Protein AF-A0A9Y1Z5K6-F1 (afdb_monomer_lite)

Radius of gyration: 15.89 Å; chains: 1; bounding box: 38×30×43 Å

Sequence (133 aa):
MDKETLPRWGWLVVGLFVALMLAEIVNAVVLVPVGLPEEYRVITVITAMAPVIIYLRIWYEEENAHYWERSREWIAGDVFFVVLGAIVGSTIALLVTVDTALPRIASDLIAMGGGFLLGWVLFWWRNPEVYQR

Structure (mmCIF, N/CA/C/O backbone):
data_AF-A0A9Y1Z5K6-F1
#
_entry.id   AF-A0A9Y1Z5K6-F1
#
loop_
_atom_site.group_PDB
_atom_site.id
_atom_site.type_symbol
_atom_site.label_atom_id
_atom_site.label_alt_id
_atom_site.label_comp_id
_atom_site.label_asym_id
_atom_site.label_entity_id
_atom_site.label_seq_id
_atom_site.pdbx_PDB_ins_code
_atom_site.Cartn_x
_atom_site.Cartn_y
_atom_site.Cartn_z
_atom_site.occupancy
_atom_site.B_iso_or_equiv
_atom_site.auth_seq_id
_atom_site.auth_comp_id
_atom_site.auth_asym_id
_atom_site.auth_atom_id
_atom_site.pdbx_PDB_model_num
ATOM 1 N N . MET A 1 1 ? 6.038 -11.341 -18.291 1.00 59.41 1 MET A N 1
ATOM 2 C CA . MET A 1 1 ? 4.564 -11.394 -18.306 1.00 59.41 1 MET A CA 1
ATOM 3 C C . MET A 1 1 ? 4.118 -10.419 -19.366 1.00 59.41 1 MET A C 1
ATOM 5 O O . MET A 1 1 ? 4.629 -9.305 -19.367 1.00 59.41 1 MET A O 1
ATOM 9 N N . ASP A 1 2 ? 3.310 -10.864 -20.315 1.00 76.44 2 ASP A N 1
ATOM 10 C CA . ASP A 1 2 ? 2.996 -10.064 -21.492 1.00 76.44 2 ASP A CA 1
ATOM 11 C C . ASP A 1 2 ? 1.925 -9.015 -21.152 1.00 76.44 2 ASP A C 1
ATOM 13 O O . ASP A 1 2 ? 0.830 -9.372 -20.703 1.00 76.44 2 ASP A O 1
ATOM 17 N N . LYS A 1 3 ? 2.264 -7.727 -21.302 1.00 74.94 3 LYS A N 1
ATOM 18 C CA . LYS A 1 3 ? 1.394 -6.588 -20.941 1.00 74.94 3 LYS A CA 1
ATOM 19 C C . LYS A 1 3 ? 0.100 -6.577 -21.758 1.00 74.94 3 LYS A C 1
ATOM 21 O O . LYS A 1 3 ? -0.877 -5.972 -21.326 1.00 74.94 3 LYS A O 1
ATOM 26 N N . GLU A 1 4 ? 0.097 -7.253 -22.904 1.00 81.44 4 GLU A N 1
ATOM 27 C CA . GLU A 1 4 ? -0.994 -7.246 -23.881 1.00 81.44 4 GLU A CA 1
ATOM 28 C C . GLU A 1 4 ? -2.114 -8.246 -23.565 1.00 81.44 4 GLU A C 1
ATOM 30 O O . GLU A 1 4 ? -3.217 -8.134 -24.092 1.00 81.44 4 GLU A O 1
ATOM 35 N N . THR A 1 5 ? -1.870 -9.204 -22.667 1.00 85.00 5 THR A N 1
ATOM 36 C CA . THR A 1 5 ? -2.859 -10.250 -22.332 1.00 85.00 5 THR A CA 1
ATOM 37 C C . THR A 1 5 ? -4.118 -9.713 -21.653 1.00 85.00 5 THR A C 1
ATOM 39 O O . THR A 1 5 ? -5.186 -10.308 -21.790 1.00 85.00 5 THR A O 1
ATOM 42 N N . LEU A 1 6 ? -4.015 -8.595 -20.930 1.00 85.19 6 LEU A N 1
ATOM 43 C CA . LEU A 1 6 ? -5.143 -7.905 -20.309 1.00 85.19 6 LEU A CA 1
ATOM 44 C C . LEU A 1 6 ? -4.965 -6.387 -20.433 1.00 85.19 6 LEU A C 1
ATOM 46 O O . LEU A 1 6 ? -3.838 -5.893 -20.410 1.00 85.19 6 LEU A O 1
ATOM 50 N N . PRO A 1 7 ? -6.064 -5.615 -20.494 1.00 89.25 7 PRO A N 1
ATOM 51 C CA . PRO A 1 7 ? -5.994 -4.165 -20.369 1.00 89.25 7 PRO A CA 1
ATOM 52 C C . PRO A 1 7 ? -5.519 -3.765 -18.961 1.00 89.25 7 PRO A C 1
ATOM 54 O O . PRO A 1 7 ? -5.662 -4.526 -18.003 1.00 89.25 7 PRO A O 1
ATOM 57 N N . ARG A 1 8 ? -5.027 -2.528 -18.805 1.00 86.75 8 ARG A N 1
ATOM 58 C CA . ARG A 1 8 ? -4.469 -2.005 -17.537 1.00 86.75 8 ARG A CA 1
ATOM 59 C C . ARG A 1 8 ? -5.359 -2.240 -16.319 1.00 86.75 8 ARG A C 1
ATOM 61 O O . ARG A 1 8 ? -4.876 -2.633 -15.261 1.00 86.75 8 ARG A O 1
ATOM 68 N N . TRP A 1 9 ? -6.661 -2.023 -16.469 1.00 91.12 9 TRP A N 1
ATOM 69 C CA . TRP A 1 9 ? -7.628 -2.246 -15.396 1.00 91.12 9 TRP A CA 1
ATOM 70 C C . TRP A 1 9 ? -7.798 -3.734 -15.054 1.00 91.12 9 TRP A C 1
ATOM 72 O O . TRP A 1 9 ? -8.033 -4.056 -13.895 1.00 91.12 9 TRP A O 1
ATOM 82 N N . GLY A 1 10 ? -7.619 -4.644 -16.017 1.00 92.62 10 GLY A N 1
ATOM 83 C CA . GLY A 1 10 ? -7.672 -6.088 -15.790 1.00 92.62 10 GLY A CA 1
ATOM 84 C C . GLY A 1 10 ? -6.547 -6.549 -14.867 1.00 92.62 10 GLY A C 1
ATOM 85 O O . GLY A 1 10 ? -6.804 -7.209 -13.862 1.00 92.62 10 GLY A O 1
ATOM 86 N N . TRP A 1 11 ? -5.312 -6.117 -15.131 1.00 93.00 11 TRP A N 1
ATOM 87 C CA . TRP A 1 11 ? -4.197 -6.405 -14.225 1.00 93.00 11 TRP A CA 1
ATOM 88 C C . TRP A 1 11 ? -4.320 -5.716 -12.871 1.00 93.00 11 TRP A C 1
ATOM 90 O O . TRP A 1 11 ? -3.911 -6.295 -11.867 1.00 93.00 11 TRP A O 1
ATOM 100 N N . LEU A 1 12 ? -4.908 -4.517 -12.821 1.00 93.31 12 LEU A N 1
ATOM 101 C CA . LEU A 1 12 ? -5.201 -3.853 -11.554 1.00 93.31 12 LEU A CA 1
ATOM 102 C C . LEU A 1 12 ? -6.160 -4.690 -10.712 1.00 93.31 12 LEU A C 1
ATOM 104 O O . LEU A 1 12 ? -5.870 -4.948 -9.551 1.00 93.31 12 LEU A O 1
ATOM 108 N N . VAL A 1 13 ? -7.260 -5.164 -11.300 1.00 94.81 13 VAL A N 1
ATOM 109 C CA . VAL A 1 13 ? -8.230 -6.019 -10.605 1.00 94.81 13 VAL A CA 1
ATOM 110 C C . VAL A 1 13 ? -7.570 -7.306 -10.120 1.00 94.81 13 VAL A C 1
ATOM 112 O O . VAL A 1 13 ? -7.728 -7.654 -8.954 1.00 94.81 13 VAL A O 1
ATOM 115 N N . VAL A 1 14 ? -6.790 -7.982 -10.969 1.00 95.06 14 VAL A N 1
ATOM 116 C CA . VAL A 1 14 ? -6.078 -9.213 -10.583 1.00 95.06 14 VAL A CA 1
ATOM 117 C C . VAL A 1 14 ? -5.102 -8.946 -9.437 1.00 95.06 14 VAL A C 1
ATOM 119 O O . VAL A 1 14 ? -5.116 -9.663 -8.440 1.00 95.06 14 VAL A O 1
ATOM 122 N N . GLY A 1 15 ? -4.283 -7.900 -9.545 1.00 94.44 15 GLY A N 1
ATOM 123 C CA . GLY A 1 15 ? -3.317 -7.541 -8.512 1.00 94.44 15 GLY A CA 1
ATOM 124 C C . GLY A 1 15 ? -3.991 -7.181 -7.189 1.00 94.44 15 GLY A C 1
ATOM 125 O O . GLY A 1 15 ? -3.591 -7.684 -6.143 1.00 94.44 15 GLY A O 1
ATOM 126 N N . LEU A 1 16 ? -5.043 -6.359 -7.226 1.00 95.94 16 LEU A N 1
ATOM 127 C CA . LEU A 1 16 ? -5.793 -5.958 -6.035 1.00 95.94 16 LEU A CA 1
ATOM 128 C C . LEU A 1 16 ? -6.524 -7.142 -5.399 1.00 95.94 16 LEU A C 1
ATOM 130 O O . LEU A 1 16 ? -6.579 -7.230 -4.177 1.00 95.94 16 LEU A O 1
ATOM 134 N N . PHE A 1 17 ? -7.043 -8.068 -6.206 1.00 96.81 17 PHE A N 1
ATOM 135 C CA . PHE A 1 17 ? -7.664 -9.292 -5.713 1.00 96.81 17 PHE A CA 1
ATOM 136 C C . PHE A 1 17 ? -6.650 -10.188 -4.994 1.00 96.81 17 PHE A C 1
ATOM 138 O O . PHE A 1 17 ? -6.906 -10.634 -3.878 1.00 96.81 17 PHE A O 1
ATOM 145 N N . VAL A 1 18 ? -5.469 -10.395 -5.586 1.00 96.62 18 VAL A N 1
ATOM 146 C CA . VAL A 1 18 ? -4.380 -11.147 -4.944 1.00 96.62 18 VAL A CA 1
ATOM 147 C C . VAL A 1 18 ? -3.931 -10.457 -3.654 1.00 96.62 18 VAL A C 1
ATOM 149 O O . VAL A 1 18 ? -3.785 -11.120 -2.630 1.00 96.62 18 VAL A O 1
ATOM 152 N N . ALA A 1 19 ? -3.765 -9.133 -3.668 1.00 96.69 19 ALA A N 1
ATOM 153 C CA . ALA A 1 19 ? -3.425 -8.360 -2.477 1.00 96.69 19 ALA A CA 1
ATOM 154 C C . ALA A 1 19 ? -4.478 -8.506 -1.370 1.00 96.69 19 ALA A C 1
ATOM 156 O O . ALA A 1 19 ? -4.118 -8.724 -0.216 1.00 96.69 19 ALA A O 1
ATOM 157 N N . LEU A 1 20 ? -5.765 -8.446 -1.719 1.00 96.56 20 LEU A N 1
ATOM 158 C CA . LEU A 1 20 ? -6.859 -8.649 -0.774 1.00 96.56 20 LEU A CA 1
ATOM 159 C C . LEU A 1 20 ? -6.821 -10.055 -0.173 1.00 96.56 20 LEU A C 1
ATOM 161 O O . LEU A 1 20 ? -6.897 -10.196 1.042 1.00 96.56 20 LEU A O 1
ATOM 165 N N . MET A 1 21 ? -6.647 -11.092 -0.996 1.00 97.38 21 MET A N 1
ATOM 166 C CA . MET A 1 21 ? -6.518 -12.464 -0.500 1.00 97.38 21 MET A CA 1
ATOM 167 C C . MET A 1 21 ? -5.354 -12.609 0.483 1.00 97.38 21 MET A C 1
ATOM 169 O O . MET A 1 21 ? -5.509 -13.227 1.533 1.00 97.38 21 MET A O 1
ATOM 173 N N . LEU A 1 22 ? -4.194 -12.030 0.162 1.00 96.19 22 LEU A N 1
ATOM 174 C CA . LEU A 1 22 ? -3.031 -12.051 1.049 1.00 96.19 22 LEU A CA 1
ATOM 175 C C . LEU A 1 22 ? -3.309 -11.310 2.359 1.00 96.19 22 LEU A C 1
ATOM 177 O O . LEU A 1 22 ? -2.971 -11.822 3.424 1.00 96.19 22 LEU A O 1
ATOM 181 N N . ALA A 1 23 ? -3.952 -10.144 2.294 1.00 95.06 23 ALA A N 1
ATOM 182 C CA . ALA A 1 23 ? -4.343 -9.389 3.478 1.00 95.06 23 ALA A CA 1
ATOM 183 C C . ALA A 1 23 ? -5.301 -10.191 4.369 1.00 95.06 23 ALA A C 1
ATOM 185 O O . ALA A 1 23 ? -5.078 -10.270 5.573 1.00 95.06 23 ALA A O 1
ATOM 186 N N . GLU A 1 24 ? -6.307 -10.852 3.792 1.00 95.06 24 GLU A N 1
ATOM 187 C CA . GLU A 1 24 ? -7.244 -11.694 4.544 1.00 95.06 24 GLU A CA 1
ATOM 188 C C . GLU A 1 24 ? -6.566 -12.917 5.168 1.00 95.06 24 GLU A C 1
ATOM 190 O O . GLU A 1 24 ? -6.841 -13.252 6.319 1.00 95.06 24 GLU A O 1
ATOM 195 N N . ILE A 1 25 ? -5.621 -13.549 4.465 1.00 96.31 25 ILE A N 1
ATOM 196 C CA . ILE A 1 25 ? -4.813 -14.636 5.036 1.00 96.31 25 ILE A CA 1
ATOM 197 C C . ILE A 1 25 ? -4.008 -14.123 6.236 1.00 96.31 25 ILE A C 1
ATOM 199 O O . ILE A 1 25 ? -4.015 -14.754 7.292 1.00 96.31 25 ILE A O 1
ATOM 203 N N . VAL A 1 26 ? -3.345 -12.971 6.110 1.00 94.19 26 VAL A N 1
ATOM 204 C CA . VAL A 1 26 ? -2.596 -12.360 7.220 1.00 94.19 26 VAL A CA 1
ATOM 205 C C . VAL A 1 26 ? -3.533 -11.996 8.371 1.00 94.19 26 VAL A C 1
ATOM 207 O O . VAL A 1 26 ? -3.219 -12.273 9.526 1.00 94.19 26 VAL A O 1
ATOM 210 N N . ASN A 1 27 ? -4.709 -11.442 8.086 1.00 93.88 27 ASN A N 1
ATOM 211 C CA . ASN A 1 27 ? -5.702 -11.120 9.106 1.00 93.88 27 ASN A CA 1
ATOM 212 C C . ASN A 1 27 ? -6.147 -12.372 9.867 1.00 93.88 27 ASN A C 1
ATOM 214 O O . ASN A 1 27 ? -6.162 -12.370 11.097 1.00 93.88 27 ASN A O 1
ATOM 218 N N . ALA A 1 28 ? -6.456 -13.451 9.148 1.00 93.12 28 ALA A N 1
ATOM 219 C CA . ALA A 1 28 ? -6.934 -14.700 9.725 1.00 93.12 28 ALA A CA 1
ATOM 220 C C . ALA A 1 28 ? -5.852 -15.458 10.511 1.00 93.12 28 ALA A C 1
ATOM 222 O O . ALA A 1 28 ? -6.156 -16.059 11.539 1.00 93.12 28 ALA A O 1
ATOM 223 N N . VAL A 1 29 ? -4.602 -15.442 10.041 1.00 95.44 29 VAL A N 1
ATOM 224 C CA . VAL A 1 29 ? -3.501 -16.233 10.623 1.00 95.44 29 VAL A CA 1
ATOM 225 C C . VAL A 1 29 ? -2.692 -15.444 11.656 1.00 95.44 29 VAL A C 1
ATOM 227 O O . VAL A 1 29 ? -2.069 -16.047 12.526 1.00 95.44 29 VAL A O 1
ATOM 230 N N . VAL A 1 30 ? -2.697 -14.109 11.594 1.00 92.00 30 VAL A N 1
ATOM 231 C CA . VAL A 1 30 ? -1.882 -13.248 12.467 1.00 92.00 30 VAL A CA 1
ATOM 232 C C . VAL A 1 30 ? -2.747 -12.360 13.355 1.00 92.00 30 VAL A C 1
ATOM 234 O O . VAL A 1 30 ? -2.655 -12.467 14.575 1.00 92.00 30 VAL A O 1
ATOM 237 N N . LEU A 1 31 ? -3.604 -11.501 12.790 1.00 90.00 31 LEU A N 1
ATOM 238 C CA . LEU A 1 31 ? -4.329 -10.505 13.598 1.00 90.00 31 LEU A CA 1
ATOM 239 C C . LEU A 1 31 ? -5.372 -11.150 14.515 1.00 90.00 31 LEU A C 1
ATOM 241 O O . LEU A 1 31 ? -5.427 -10.819 15.699 1.00 90.00 31 LEU A O 1
ATOM 245 N N . VAL A 1 32 ? -6.175 -12.078 13.984 1.00 88.19 32 VAL A N 1
ATOM 246 C CA . VAL A 1 32 ? -7.219 -12.766 14.757 1.00 88.19 32 VAL A CA 1
ATOM 247 C C . VAL A 1 32 ? -6.616 -13.570 15.919 1.00 88.19 32 VAL A C 1
ATOM 249 O O . VAL A 1 32 ? -7.072 -13.378 17.046 1.00 88.19 32 VAL A O 1
ATOM 252 N N . PRO A 1 33 ? -5.566 -14.396 15.730 1.00 91.81 33 PRO A N 1
ATOM 253 C CA . PRO A 1 33 ? -4.952 -15.134 16.837 1.00 91.81 33 PRO A CA 1
ATOM 254 C C . PRO A 1 33 ? -4.277 -14.255 17.894 1.00 91.81 33 PRO A C 1
ATOM 256 O O . PRO A 1 33 ? -4.222 -14.643 19.057 1.00 91.81 33 PRO A O 1
ATOM 259 N N . VAL A 1 34 ? -3.777 -13.075 17.515 1.00 91.94 34 VAL A N 1
ATOM 260 C CA . VAL A 1 34 ? -3.165 -12.113 18.451 1.00 91.94 34 VAL A CA 1
ATOM 261 C C . VAL A 1 34 ? -4.227 -11.299 19.211 1.00 91.94 34 VAL A C 1
ATOM 263 O O . VAL A 1 34 ? -3.904 -10.610 20.176 1.00 91.94 34 VAL A O 1
ATOM 266 N N . GLY A 1 35 ? -5.505 -11.405 18.829 1.00 89.94 35 GLY A N 1
ATOM 267 C CA . GLY A 1 35 ? -6.604 -10.682 19.468 1.00 89.94 35 GLY A CA 1
ATOM 268 C C . GLY A 1 35 ? -6.633 -9.197 19.109 1.00 89.94 35 GLY A C 1
ATOM 269 O O . GLY A 1 35 ? -7.116 -8.388 19.901 1.00 89.94 35 GLY A O 1
ATOM 270 N N . LEU A 1 36 ? -6.095 -8.824 17.940 1.00 87.00 36 LEU A N 1
ATOM 271 C CA . LEU A 1 36 ? -6.116 -7.436 17.492 1.00 87.00 36 LEU A CA 1
ATOM 272 C C . LEU A 1 36 ? -7.539 -7.004 17.092 1.00 87.00 36 LEU A C 1
ATOM 274 O O . LEU A 1 36 ? -8.252 -7.782 16.449 1.00 87.00 36 LEU A O 1
ATOM 278 N N . PRO A 1 37 ? -7.942 -5.764 17.430 1.00 86.56 37 PRO A N 1
ATOM 279 C CA . PRO A 1 37 ? -9.237 -5.218 17.037 1.00 86.56 37 PRO A CA 1
ATOM 280 C C . PRO A 1 37 ? -9.446 -5.198 15.514 1.00 86.56 37 PRO A C 1
ATOM 282 O O . PRO A 1 37 ? -8.492 -5.138 14.731 1.00 86.56 37 PRO A O 1
ATOM 285 N N . GLU A 1 38 ? -10.704 -5.254 15.070 1.00 86.06 38 GLU A N 1
ATOM 286 C CA . GLU A 1 38 ? -11.032 -5.359 13.643 1.00 86.06 38 GLU A CA 1
ATOM 287 C C . GLU A 1 38 ? -10.640 -4.124 12.828 1.00 86.06 38 GLU A C 1
ATOM 289 O O . GLU A 1 38 ? -10.452 -4.218 11.616 1.00 86.06 38 GLU A O 1
ATOM 294 N N . GLU A 1 39 ? -10.509 -2.975 13.480 1.00 85.06 39 GLU A N 1
ATOM 295 C CA . GLU A 1 39 ? -10.093 -1.704 12.895 1.00 85.06 39 GLU A CA 1
ATOM 296 C C . GLU A 1 39 ? -8.686 -1.808 12.290 1.00 85.06 39 GLU A C 1
ATOM 298 O O . GLU A 1 39 ? -8.397 -1.187 11.274 1.00 85.06 39 GLU A O 1
ATOM 303 N N . TYR A 1 40 ? -7.821 -2.668 12.837 1.00 88.31 40 TYR A N 1
ATOM 304 C CA . TYR A 1 40 ? -6.468 -2.874 12.316 1.00 88.31 40 TYR A CA 1
ATOM 305 C C . TYR A 1 40 ? -6.430 -3.695 11.022 1.00 88.31 40 TYR A C 1
ATOM 307 O O . TYR A 1 40 ? -5.412 -3.694 10.331 1.00 88.31 40 TYR A O 1
ATOM 315 N N . ARG A 1 41 ? -7.526 -4.364 10.636 1.00 92.00 41 ARG A N 1
ATOM 316 C CA . ARG A 1 41 ? -7.573 -5.139 9.383 1.00 92.00 41 ARG A CA 1
ATOM 317 C C . ARG A 1 41 ? -7.411 -4.251 8.152 1.00 92.00 41 ARG A C 1
ATOM 319 O O . ARG A 1 41 ? -6.854 -4.696 7.155 1.00 92.00 41 ARG A O 1
ATOM 326 N N . VAL A 1 42 ? -7.827 -2.983 8.216 1.00 92.44 42 VAL A N 1
ATOM 327 C CA . VAL A 1 42 ? -7.645 -2.046 7.095 1.00 92.44 42 VAL A CA 1
ATOM 328 C C . VAL A 1 42 ? -6.162 -1.808 6.782 1.00 92.44 42 VAL A C 1
ATOM 330 O O . VAL A 1 42 ? -5.795 -1.612 5.623 1.00 92.44 42 VAL A O 1
ATOM 333 N N . ILE A 1 43 ? -5.293 -1.897 7.797 1.00 93.31 43 ILE A N 1
ATOM 334 C CA . ILE A 1 43 ? -3.847 -1.697 7.661 1.00 93.31 43 ILE A CA 1
ATOM 335 C C . ILE A 1 43 ? -3.239 -2.787 6.782 1.00 93.31 43 ILE A C 1
ATOM 337 O O . ILE A 1 43 ? -2.448 -2.483 5.892 1.00 93.31 43 ILE A O 1
ATOM 341 N N . THR A 1 44 ? -3.612 -4.053 6.978 1.00 94.75 44 THR A N 1
ATOM 342 C CA . THR A 1 44 ? -3.081 -5.153 6.156 1.00 94.75 44 THR A CA 1
ATOM 343 C C . THR A 1 44 ? -3.571 -5.057 4.716 1.00 94.75 44 THR A C 1
ATOM 345 O O . THR A 1 44 ? -2.781 -5.254 3.791 1.00 94.75 44 THR A O 1
ATOM 348 N N . VAL A 1 45 ? -4.835 -4.667 4.521 1.00 94.44 45 VAL A N 1
ATOM 349 C CA . VAL A 1 45 ? -5.427 -4.446 3.196 1.00 94.44 45 VAL A CA 1
ATOM 350 C C . VAL A 1 45 ? -4.662 -3.362 2.443 1.00 94.44 45 VAL A C 1
ATOM 352 O O . VAL A 1 45 ? -4.171 -3.618 1.342 1.00 94.44 45 VAL A O 1
ATOM 355 N N . ILE A 1 46 ? -4.486 -2.171 3.028 1.00 93.56 46 ILE A N 1
ATOM 356 C CA . ILE A 1 46 ? -3.768 -1.092 2.336 1.00 93.56 46 ILE A CA 1
ATOM 357 C C . ILE A 1 46 ? -2.288 -1.414 2.134 1.00 93.56 46 ILE A C 1
ATOM 359 O O . ILE A 1 46 ? -1.739 -1.120 1.074 1.00 93.56 46 ILE A O 1
ATOM 363 N N . THR A 1 47 ? -1.657 -2.077 3.102 1.00 95.88 47 THR A N 1
ATOM 364 C CA . THR A 1 47 ? -0.257 -2.508 3.005 1.00 95.88 47 THR A CA 1
ATOM 365 C C . THR A 1 47 ? -0.041 -3.462 1.833 1.00 95.88 47 THR A C 1
ATOM 367 O O . THR A 1 47 ? 0.962 -3.352 1.131 1.00 95.88 47 THR A O 1
ATOM 370 N N . ALA A 1 48 ? -0.992 -4.362 1.575 1.00 95.75 48 ALA A N 1
ATOM 371 C CA . ALA A 1 48 ? -0.932 -5.272 0.437 1.00 95.75 48 ALA A CA 1
ATOM 372 C C . ALA A 1 48 ? -1.278 -4.579 -0.894 1.00 95.75 48 ALA A C 1
ATOM 374 O O . ALA A 1 48 ? -0.666 -4.867 -1.923 1.00 95.75 48 ALA A O 1
ATOM 375 N N . MET A 1 49 ? -2.250 -3.659 -0.895 1.00 96.56 49 MET A N 1
ATOM 376 C CA . MET A 1 49 ? -2.717 -2.983 -2.113 1.00 96.56 49 MET A CA 1
ATOM 377 C C . MET A 1 49 ? -1.776 -1.875 -2.598 1.00 96.56 49 MET A C 1
ATOM 379 O O . MET A 1 49 ? -1.660 -1.666 -3.807 1.00 96.56 49 MET A O 1
ATOM 383 N N . ALA A 1 50 ? -1.088 -1.168 -1.697 1.00 95.69 50 ALA A N 1
ATOM 384 C CA . ALA A 1 50 ? -0.233 -0.037 -2.055 1.00 95.69 50 ALA A CA 1
ATOM 385 C C . ALA A 1 50 ? 0.875 -0.410 -3.063 1.00 95.69 50 ALA A C 1
ATOM 387 O O . ALA A 1 50 ? 0.982 0.278 -4.084 1.00 95.69 50 ALA A O 1
ATOM 388 N N . PRO A 1 51 ? 1.632 -1.517 -2.887 1.00 95.50 51 PRO A N 1
ATOM 389 C CA . PRO A 1 51 ? 2.560 -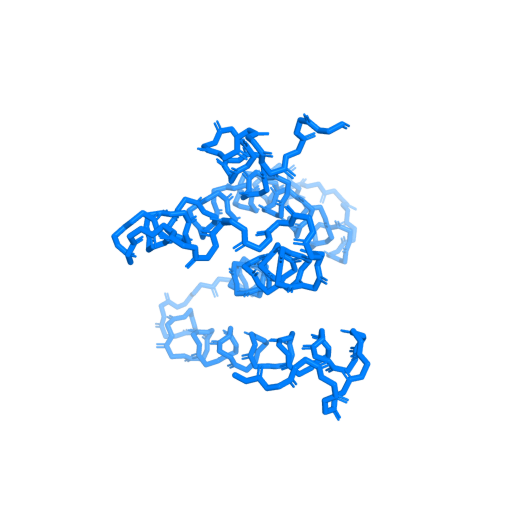1.992 -3.907 1.00 95.50 51 PRO A CA 1
ATOM 390 C C . PRO A 1 51 ? 1.881 -2.219 -5.259 1.00 95.50 51 PRO A C 1
ATOM 392 O O . PRO A 1 51 ? 2.381 -1.751 -6.275 1.00 95.50 51 PRO A O 1
ATOM 395 N N . VAL A 1 52 ? 0.720 -2.878 -5.295 1.00 95.56 52 VAL A N 1
ATOM 396 C CA . VAL A 1 52 ? 0.016 -3.151 -6.557 1.00 95.56 52 VAL A CA 1
ATOM 397 C C . VAL A 1 52 ? -0.279 -1.855 -7.304 1.00 95.56 52 VAL A C 1
ATOM 399 O O . VAL A 1 52 ? 0.025 -1.748 -8.488 1.00 95.56 52 VAL A O 1
ATOM 402 N N . ILE A 1 53 ? -0.826 -0.854 -6.616 1.00 94.31 53 ILE A N 1
ATOM 403 C CA . ILE A 1 53 ? -1.198 0.425 -7.230 1.00 94.31 53 ILE A CA 1
ATOM 404 C C . ILE A 1 53 ? 0.040 1.148 -7.782 1.00 94.31 53 ILE A C 1
ATOM 406 O O . ILE A 1 53 ? 0.012 1.647 -8.910 1.00 94.31 53 ILE A O 1
ATOM 410 N N . ILE A 1 54 ? 1.134 1.175 -7.014 1.00 93.50 54 ILE A N 1
ATOM 411 C CA . ILE A 1 54 ? 2.376 1.866 -7.389 1.00 93.50 54 ILE A CA 1
ATOM 412 C C . ILE A 1 54 ? 3.073 1.139 -8.545 1.00 93.50 54 ILE A C 1
ATOM 414 O O . ILE A 1 54 ? 3.331 1.731 -9.595 1.00 93.50 54 ILE A O 1
ATOM 418 N N . TYR A 1 55 ? 3.341 -0.157 -8.390 1.00 93.62 55 TYR A N 1
ATOM 419 C CA . TYR A 1 55 ? 4.136 -0.924 -9.347 1.00 93.62 55 TYR A CA 1
ATOM 420 C C . TYR A 1 55 ? 3.389 -1.224 -10.640 1.00 93.62 55 TYR A C 1
ATOM 422 O O . TYR A 1 55 ? 4.018 -1.263 -11.695 1.00 93.62 55 TYR A O 1
ATOM 430 N N . LEU A 1 56 ? 2.061 -1.373 -10.609 1.00 92.56 56 LEU A N 1
ATOM 431 C CA . LEU A 1 56 ? 1.298 -1.567 -11.839 1.00 92.56 56 LEU A CA 1
ATOM 432 C C . LEU A 1 56 ? 1.372 -0.334 -12.742 1.00 92.56 56 LEU A C 1
ATOM 434 O O . LEU A 1 56 ? 1.502 -0.468 -13.958 1.00 92.56 56 LEU A O 1
ATOM 438 N N . ARG A 1 57 ? 1.321 0.872 -12.162 1.00 89.88 57 ARG A N 1
ATOM 439 C CA . ARG A 1 57 ? 1.504 2.115 -12.919 1.00 89.88 57 ARG A CA 1
ATOM 440 C C . ARG A 1 57 ? 2.872 2.137 -13.606 1.00 89.88 57 ARG A C 1
ATOM 442 O O . ARG A 1 57 ? 2.941 2.368 -14.809 1.00 89.88 57 ARG A O 1
ATOM 449 N N . ILE A 1 58 ? 3.927 1.850 -12.850 1.00 91.00 58 ILE A N 1
ATOM 450 C CA . ILE A 1 58 ? 5.315 1.834 -13.337 1.00 91.00 58 ILE A CA 1
ATOM 451 C C . ILE A 1 58 ? 5.508 0.767 -14.413 1.00 91.00 58 ILE A C 1
ATOM 453 O O . ILE A 1 58 ? 6.207 0.980 -15.396 1.00 91.00 58 ILE A O 1
ATOM 457 N N . TRP A 1 59 ? 4.880 -0.394 -14.246 1.00 91.00 59 TRP A N 1
ATOM 458 C CA . TRP A 1 59 ? 4.955 -1.473 -15.218 1.00 91.00 59 TRP A CA 1
ATOM 459 C C . TRP A 1 59 ? 4.265 -1.113 -16.536 1.00 91.00 59 TRP A C 1
ATOM 461 O O . TRP A 1 59 ? 4.764 -1.480 -17.599 1.00 91.00 59 TRP A O 1
ATOM 471 N N . TYR A 1 60 ? 3.152 -0.381 -16.495 1.00 86.44 60 TYR A N 1
ATOM 472 C CA . TYR A 1 60 ? 2.408 -0.002 -17.696 1.00 86.44 60 TYR A CA 1
ATOM 473 C C . TYR A 1 60 ? 3.008 1.172 -18.468 1.00 86.44 60 TYR A C 1
ATOM 475 O O . TYR A 1 60 ? 2.941 1.180 -19.693 1.00 86.44 60 TYR A O 1
ATOM 483 N N . GLU A 1 61 ? 3.573 2.158 -17.776 1.00 85.88 61 GLU A N 1
ATOM 484 C CA . GLU A 1 61 ? 4.160 3.340 -18.408 1.00 85.88 61 GLU A CA 1
ATOM 485 C C . GLU A 1 61 ? 5.519 2.979 -19.032 1.00 85.88 61 GLU A C 1
ATOM 487 O O . GLU A 1 61 ? 6.488 2.720 -18.323 1.00 85.88 61 GLU A O 1
ATOM 492 N N . GLU A 1 62 ? 5.602 2.952 -20.368 1.00 83.00 62 GLU A N 1
ATOM 493 C CA . GLU A 1 62 ? 6.843 2.636 -21.107 1.00 83.00 62 GLU A CA 1
ATOM 494 C C . GLU A 1 62 ? 8.000 3.565 -20.735 1.00 83.00 62 GLU A C 1
ATOM 496 O O . GLU A 1 62 ? 9.154 3.156 -20.648 1.00 83.00 62 GLU A O 1
ATOM 501 N N . GLU A 1 63 ? 7.660 4.808 -20.423 1.00 85.56 63 GLU A N 1
ATOM 502 C CA . GLU A 1 63 ? 8.544 5.836 -19.893 1.00 85.56 63 GLU A CA 1
ATOM 503 C C . GLU A 1 63 ? 9.341 5.374 -18.663 1.00 85.56 63 GLU A C 1
ATOM 505 O O . GLU A 1 63 ? 10.513 5.722 -18.493 1.00 85.56 63 GLU A O 1
ATOM 510 N N . ASN A 1 64 ? 8.734 4.508 -17.854 1.00 87.00 64 ASN A N 1
ATOM 511 C CA . ASN A 1 64 ? 9.304 3.985 -16.623 1.00 87.00 64 ASN A CA 1
ATOM 512 C C . ASN A 1 64 ? 9.967 2.613 -16.811 1.00 87.00 64 ASN A C 1
ATOM 514 O O . ASN A 1 64 ? 10.347 1.986 -15.826 1.00 87.00 64 ASN A O 1
ATOM 518 N N . ALA A 1 65 ? 10.145 2.131 -18.049 1.00 85.81 65 ALA A N 1
ATOM 519 C CA . ALA A 1 65 ? 10.761 0.828 -18.315 1.00 85.81 65 ALA A CA 1
ATOM 520 C C . ALA A 1 65 ? 12.156 0.686 -17.678 1.00 85.81 65 ALA A C 1
ATOM 522 O O . ALA A 1 65 ? 12.468 -0.364 -17.117 1.00 85.81 65 ALA A O 1
ATOM 523 N N . HIS A 1 66 ? 12.934 1.772 -17.670 1.00 87.69 66 HIS A N 1
ATOM 524 C CA . HIS A 1 66 ? 14.262 1.862 -17.056 1.00 87.69 66 HIS A CA 1
ATOM 525 C C . HIS A 1 66 ? 14.276 1.533 -15.548 1.00 87.69 66 HIS A C 1
ATOM 527 O O . HIS A 1 66 ? 15.300 1.108 -15.017 1.00 87.69 66 HIS A O 1
ATOM 533 N N . TYR A 1 67 ? 13.147 1.680 -14.841 1.00 90.88 67 TYR A N 1
ATOM 534 C CA . TYR A 1 67 ? 13.029 1.271 -13.437 1.00 90.88 67 TYR A CA 1
ATOM 535 C C . TYR A 1 67 ? 13.316 -0.228 -13.261 1.00 90.88 67 TYR A C 1
ATOM 537 O O . TYR A 1 67 ? 13.992 -0.637 -12.319 1.00 90.88 67 TYR A O 1
ATOM 545 N N . TRP A 1 68 ? 12.844 -1.050 -14.202 1.00 91.38 68 TRP A N 1
ATOM 546 C CA . TRP A 1 68 ? 12.962 -2.507 -14.142 1.00 91.38 68 TRP A CA 1
ATOM 547 C C . TRP A 1 68 ? 14.354 -3.028 -14.520 1.00 91.38 68 TRP A C 1
ATOM 549 O O . TRP A 1 68 ? 14.622 -4.215 -14.348 1.00 91.38 68 TRP A O 1
ATOM 559 N N . GLU A 1 69 ? 15.247 -2.156 -14.994 1.00 92.25 69 GLU A N 1
ATOM 560 C CA . GLU A 1 69 ? 16.654 -2.476 -15.270 1.00 92.25 69 GLU A CA 1
ATOM 561 C C . GLU A 1 69 ? 17.526 -2.417 -14.002 1.00 92.25 69 GLU A C 1
ATOM 563 O O . GLU A 1 69 ? 18.685 -2.836 -14.013 1.00 92.25 69 GLU A O 1
ATOM 568 N N . ARG A 1 70 ? 16.977 -1.916 -12.886 1.00 91.38 70 ARG A N 1
ATOM 569 C CA . ARG A 1 70 ? 17.675 -1.829 -11.598 1.00 91.38 70 ARG A CA 1
ATOM 570 C C . ARG A 1 70 ? 17.947 -3.199 -10.985 1.00 91.38 70 ARG A C 1
ATOM 572 O O . ARG A 1 70 ? 17.302 -4.202 -11.291 1.00 91.38 70 ARG A O 1
ATOM 579 N N . SER A 1 71 ? 18.907 -3.235 -10.058 1.00 94.19 71 SER A N 1
ATOM 580 C CA . SER A 1 71 ? 19.223 -4.458 -9.322 1.00 94.19 71 SER A CA 1
ATOM 581 C C . SER A 1 71 ? 18.020 -4.936 -8.501 1.00 94.19 71 SER A C 1
ATOM 583 O O . SER A 1 71 ? 17.227 -4.147 -7.981 1.00 94.19 71 SER A O 1
ATOM 585 N N . ARG A 1 72 ? 17.905 -6.259 -8.334 1.00 93.38 72 ARG A N 1
ATOM 586 C CA . ARG A 1 72 ? 16.836 -6.872 -7.523 1.00 93.38 72 ARG A CA 1
ATOM 587 C C . ARG A 1 72 ? 16.840 -6.365 -6.081 1.00 93.38 72 ARG A C 1
ATOM 589 O O . ARG A 1 72 ? 15.780 -6.211 -5.489 1.00 93.38 72 ARG A O 1
ATOM 596 N N . GLU A 1 73 ? 18.024 -6.093 -5.538 1.00 94.62 73 GLU A N 1
ATOM 597 C CA . GLU A 1 73 ? 18.216 -5.527 -4.200 1.00 94.62 73 GLU A CA 1
ATOM 598 C C . G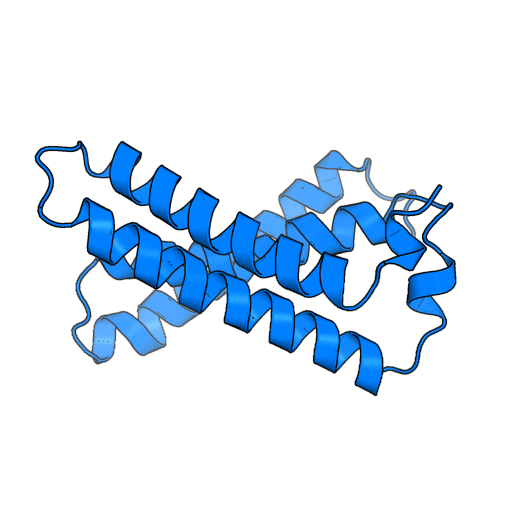LU A 1 73 ? 17.606 -4.127 -4.084 1.00 94.62 73 GLU A C 1
ATOM 600 O O . GLU A 1 73 ? 16.968 -3.813 -3.080 1.00 94.62 73 GLU A O 1
ATOM 605 N N . TRP A 1 74 ? 17.742 -3.303 -5.129 1.00 93.31 74 TRP A N 1
ATOM 606 C CA . TRP A 1 74 ? 17.148 -1.971 -5.156 1.00 93.31 74 TRP A CA 1
ATOM 607 C C . TRP A 1 74 ? 15.621 -2.039 -5.128 1.00 93.31 74 TRP A C 1
ATOM 609 O O . TRP A 1 74 ? 15.002 -1.400 -4.278 1.00 93.31 74 TRP A O 1
ATOM 619 N N . ILE A 1 75 ? 15.041 -2.869 -6.002 1.00 94.19 75 ILE A N 1
ATOM 620 C CA . ILE A 1 75 ? 13.589 -3.072 -6.113 1.00 94.19 75 ILE A CA 1
ATOM 621 C C . ILE A 1 75 ? 13.028 -3.660 -4.812 1.00 94.19 75 ILE A C 1
ATOM 623 O O . ILE A 1 75 ? 12.006 -3.200 -4.311 1.00 94.19 75 ILE A O 1
ATOM 627 N N . ALA A 1 76 ? 13.706 -4.647 -4.218 1.00 95.69 76 ALA A N 1
ATOM 628 C CA . ALA A 1 76 ? 13.309 -5.203 -2.925 1.00 95.69 76 ALA A CA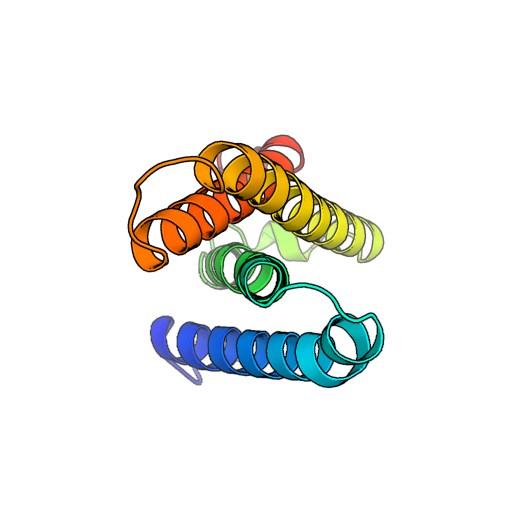 1
ATOM 629 C C . ALA A 1 76 ? 13.323 -4.133 -1.820 1.00 95.69 76 ALA A C 1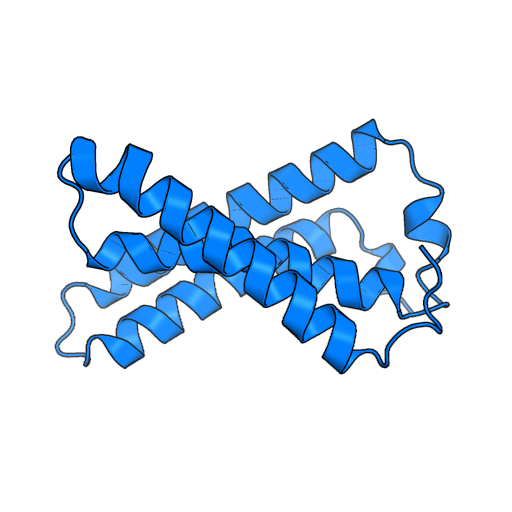
ATOM 631 O O . ALA A 1 76 ? 12.409 -4.084 -0.996 1.00 95.69 76 ALA A O 1
ATOM 632 N N . GLY A 1 77 ? 14.321 -3.244 -1.840 1.00 96.25 77 GLY A N 1
ATOM 633 C CA . GLY A 1 77 ? 14.361 -2.068 -0.981 1.00 96.25 77 GLY A CA 1
ATOM 634 C C . GLY A 1 77 ? 13.146 -1.165 -1.193 1.00 96.25 77 GLY A C 1
ATOM 635 O O . GLY A 1 77 ? 12.471 -0.830 -0.226 1.00 96.25 77 GLY A O 1
ATOM 636 N N . ASP A 1 78 ? 12.813 -0.817 -2.434 1.00 96.12 78 ASP A N 1
ATOM 637 C CA . ASP A 1 78 ? 11.643 0.019 -2.732 1.00 96.12 78 ASP A CA 1
ATOM 638 C C . ASP A 1 78 ? 10.339 -0.609 -2.225 1.00 96.12 78 ASP A C 1
ATOM 640 O O . ASP A 1 78 ? 9.520 0.072 -1.607 1.00 96.12 78 ASP A O 1
ATOM 644 N N . VAL A 1 79 ? 10.148 -1.917 -2.429 1.00 96.06 79 VAL A N 1
ATOM 645 C CA . VAL A 1 79 ? 8.977 -2.649 -1.917 1.00 96.06 79 VAL A CA 1
ATOM 646 C C . VAL A 1 79 ? 8.924 -2.566 -0.394 1.00 96.06 79 VAL A C 1
ATOM 648 O O . VAL A 1 79 ? 7.864 -2.276 0.157 1.00 96.06 79 VAL A O 1
ATOM 651 N N . PHE A 1 80 ? 10.057 -2.757 0.286 1.00 96.94 80 PHE A N 1
ATOM 652 C CA . PHE A 1 80 ? 10.140 -2.618 1.738 1.00 96.94 80 PHE A CA 1
ATOM 653 C C . PHE A 1 80 ? 9.743 -1.210 2.204 1.00 96.94 80 PHE A C 1
ATOM 655 O O . PHE A 1 80 ? 8.941 -1.085 3.126 1.00 96.94 80 PHE A O 1
ATOM 662 N N . PHE A 1 81 ? 10.239 -0.153 1.552 1.00 96.06 81 PHE A N 1
ATOM 663 C CA . PHE A 1 81 ? 9.882 1.230 1.894 1.00 96.06 81 PHE A CA 1
ATOM 664 C C . PHE A 1 81 ? 8.402 1.535 1.641 1.00 96.06 81 PHE A C 1
ATOM 666 O O . PHE A 1 81 ? 7.775 2.193 2.469 1.00 96.06 81 PHE A O 1
ATOM 673 N N . VAL A 1 82 ? 7.822 1.027 0.550 1.00 97.62 82 VAL A N 1
ATOM 674 C CA . VAL A 1 82 ? 6.382 1.158 0.271 1.00 97.62 82 VAL A CA 1
ATOM 675 C C . VAL A 1 82 ? 5.557 0.478 1.356 1.00 97.62 82 VAL A C 1
ATOM 677 O O . VAL A 1 82 ? 4.634 1.087 1.890 1.00 97.62 82 VAL A O 1
ATOM 680 N N . VAL A 1 83 ? 5.892 -0.768 1.694 1.00 97.00 83 VAL A N 1
ATOM 681 C CA . VAL A 1 83 ? 5.193 -1.554 2.721 1.00 97.00 83 VAL A CA 1
ATOM 682 C C . VAL A 1 83 ? 5.306 -0.873 4.081 1.00 97.00 83 VAL A C 1
ATOM 684 O O . VAL A 1 83 ? 4.301 -0.688 4.763 1.00 97.00 83 VAL A O 1
ATOM 687 N N . LEU A 1 84 ? 6.508 -0.437 4.457 1.00 97.31 84 LEU A N 1
ATOM 688 C CA . LEU A 1 84 ? 6.741 0.267 5.712 1.00 97.31 84 LEU A CA 1
ATOM 689 C C . LEU A 1 84 ? 5.965 1.588 5.765 1.00 97.31 84 LEU A C 1
ATOM 691 O O . LEU A 1 84 ? 5.305 1.869 6.762 1.00 97.31 84 LEU A O 1
ATOM 695 N N . GLY A 1 85 ? 6.003 2.376 4.689 1.00 97.25 85 GLY A N 1
ATOM 696 C CA . GLY A 1 85 ? 5.239 3.615 4.577 1.00 97.25 85 GLY A CA 1
ATOM 697 C C . GLY A 1 85 ? 3.738 3.379 4.667 1.00 97.25 85 GLY A C 1
ATOM 698 O O . GLY A 1 85 ? 3.057 4.114 5.374 1.00 97.25 85 GLY A O 1
ATOM 699 N N . ALA A 1 86 ? 3.232 2.322 4.031 1.00 97.44 86 ALA A N 1
ATOM 700 C CA . ALA A 1 86 ? 1.829 1.948 4.113 1.00 97.44 86 ALA A CA 1
ATOM 701 C C . ALA A 1 86 ? 1.408 1.625 5.547 1.00 97.44 86 ALA A C 1
ATOM 703 O O . ALA A 1 86 ? 0.458 2.232 6.032 1.00 97.44 86 ALA A O 1
ATOM 704 N N . ILE A 1 87 ? 2.162 0.768 6.243 1.00 96.56 87 ILE A N 1
ATOM 705 C CA . ILE A 1 87 ? 1.895 0.400 7.640 1.00 96.56 87 ILE A CA 1
ATOM 706 C C . ILE A 1 87 ? 1.930 1.636 8.542 1.00 96.56 87 ILE A C 1
ATOM 708 O O . ILE A 1 87 ? 0.992 1.882 9.302 1.00 96.56 87 ILE A O 1
ATOM 712 N N . VAL A 1 88 ? 3.009 2.421 8.474 1.00 97.62 88 VAL A N 1
ATOM 713 C CA . VAL A 1 88 ? 3.203 3.591 9.342 1.00 97.62 88 VAL A CA 1
ATOM 714 C C . VAL A 1 88 ? 2.138 4.650 9.059 1.00 97.62 88 VAL A C 1
ATOM 716 O O . VAL A 1 88 ? 1.508 5.150 9.989 1.00 97.62 88 VAL A O 1
ATOM 719 N N . GLY A 1 89 ? 1.890 4.955 7.787 1.00 96.88 89 GLY A N 1
ATOM 720 C CA . GLY A 1 89 ? 0.946 5.986 7.368 1.00 96.88 89 GLY A CA 1
ATOM 721 C C . GLY A 1 89 ? -0.487 5.636 7.745 1.00 96.88 89 GLY A C 1
ATOM 722 O O . GLY A 1 89 ? -1.199 6.483 8.283 1.00 96.88 89 GLY A O 1
ATOM 723 N N . SER A 1 90 ? -0.898 4.380 7.545 1.00 95.75 90 SER A N 1
ATOM 724 C CA . SER A 1 90 ? -2.236 3.939 7.933 1.00 95.75 90 SER A CA 1
ATOM 725 C C . SER A 1 90 ? -2.398 3.873 9.443 1.00 95.75 90 SER A C 1
ATOM 727 O O . SER A 1 90 ? -3.462 4.208 9.945 1.00 95.75 90 SER A O 1
ATOM 729 N N . THR A 1 91 ? -1.348 3.487 10.177 1.00 94.56 91 THR A N 1
ATOM 730 C CA . THR A 1 91 ? -1.380 3.461 11.647 1.00 94.56 91 THR A CA 1
ATOM 731 C C . THR A 1 91 ? -1.541 4.868 12.212 1.00 94.56 91 THR A C 1
ATOM 733 O O . THR A 1 91 ? -2.403 5.084 13.056 1.00 94.56 91 THR A O 1
ATOM 736 N N .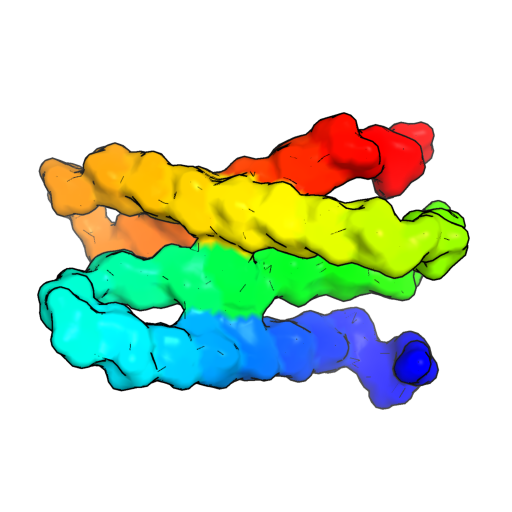 ILE A 1 92 ? -0.758 5.839 11.730 1.00 95.38 92 ILE A N 1
ATOM 737 C CA . ILE A 1 92 ? -0.873 7.241 12.159 1.00 95.38 92 ILE A CA 1
ATOM 738 C C . ILE A 1 92 ? -2.275 7.774 11.860 1.00 95.38 92 ILE A C 1
ATOM 740 O O . ILE A 1 92 ? -2.911 8.355 12.734 1.00 95.38 92 ILE A O 1
ATOM 744 N N . ALA A 1 93 ? -2.764 7.553 10.641 1.00 94.81 93 ALA A N 1
ATOM 745 C CA . ALA A 1 93 ? -4.089 7.990 10.233 1.00 94.81 93 ALA A CA 1
ATOM 746 C C . ALA A 1 93 ? -5.192 7.369 11.105 1.00 94.81 93 ALA A C 1
ATOM 748 O O . ALA A 1 93 ? -6.043 8.101 11.600 1.00 94.81 93 ALA A O 1
ATOM 749 N N . LEU A 1 94 ? -5.124 6.059 11.365 1.00 91.75 94 LEU A N 1
ATOM 750 C CA . LEU A 1 94 ? -6.080 5.356 12.219 1.00 91.75 94 LEU A CA 1
ATOM 751 C C . LEU A 1 94 ? -6.047 5.870 13.665 1.00 91.75 94 LEU A C 1
ATOM 753 O O . LEU A 1 94 ? -7.094 6.080 14.263 1.00 91.75 94 LEU A O 1
ATOM 757 N N . LEU A 1 95 ? -4.859 6.123 14.225 1.00 91.06 95 LEU A N 1
ATOM 758 C CA . LEU A 1 95 ? -4.717 6.679 15.577 1.00 91.06 95 LEU A CA 1
ATOM 759 C C . LEU A 1 95 ? -5.329 8.078 15.701 1.00 91.06 95 LEU A C 1
ATOM 761 O O . LEU A 1 95 ? -5.859 8.424 16.749 1.00 91.06 95 LEU A O 1
ATOM 765 N N . VAL A 1 96 ? -5.268 8.882 14.639 1.00 92.06 96 VAL A N 1
ATOM 766 C CA . VAL A 1 96 ? -5.883 10.215 14.618 1.00 92.06 96 VAL A CA 1
ATOM 767 C C . VAL A 1 96 ? -7.407 10.131 14.502 1.00 92.06 96 VAL A C 1
ATOM 769 O O . VAL A 1 96 ? -8.100 11.031 14.974 1.00 92.06 96 VAL A O 1
ATOM 772 N N . THR A 1 97 ? -7.948 9.074 13.893 1.00 90.56 97 THR A N 1
ATOM 773 C CA . THR A 1 97 ? -9.389 8.944 13.639 1.00 90.56 97 THR A CA 1
ATOM 774 C C . THR A 1 97 ? -10.130 8.059 14.640 1.00 90.56 97 THR A C 1
ATOM 776 O O . THR A 1 97 ? -11.348 8.200 14.748 1.00 90.56 97 THR A O 1
ATOM 779 N N . VAL A 1 98 ? -9.450 7.190 15.394 1.00 82.31 98 VAL A N 1
ATOM 780 C CA . VAL A 1 98 ? -10.093 6.184 16.266 1.00 82.31 98 VAL A CA 1
ATOM 781 C C . VAL A 1 98 ? -10.984 6.791 17.357 1.00 82.31 98 VAL A C 1
ATOM 783 O O . VAL A 1 98 ? -12.062 6.266 17.613 1.00 82.31 98 VAL A O 1
ATOM 786 N N . ASP A 1 99 ? -10.596 7.935 17.928 1.00 83.75 99 ASP A N 1
ATOM 787 C CA . ASP A 1 99 ? -11.348 8.620 18.995 1.00 83.75 99 ASP A CA 1
ATOM 788 C C . ASP A 1 99 ? -12.288 9.716 18.464 1.00 83.75 99 ASP A C 1
ATOM 790 O O . ASP A 1 99 ? -12.860 10.507 19.220 1.00 83.75 99 ASP A O 1
ATOM 794 N N . THR A 1 100 ? -12.447 9.803 17.145 1.00 85.19 100 THR A N 1
ATOM 795 C CA . THR A 1 100 ? -13.357 10.770 16.529 1.00 85.19 100 THR A CA 1
ATOM 796 C C . THR A 1 100 ? -14.757 10.176 16.387 1.00 85.19 100 THR A C 1
ATOM 798 O O . THR A 1 100 ? -14.931 8.972 16.233 1.00 85.19 100 THR A O 1
ATOM 801 N N . ALA A 1 101 ? -15.788 11.024 16.352 1.00 86.62 101 ALA A N 1
ATOM 802 C CA . ALA A 1 101 ? -17.165 10.599 16.068 1.00 86.62 101 ALA A CA 1
ATOM 803 C C . ALA A 1 101 ? -17.401 10.248 14.578 1.00 86.62 101 ALA A C 1
ATOM 805 O O . ALA A 1 101 ? -18.530 10.322 14.088 1.00 86.62 101 ALA A O 1
ATOM 806 N N . LEU A 1 102 ? -16.339 9.931 13.829 1.00 88.69 102 LEU A N 1
ATOM 807 C CA . LEU A 1 102 ? -16.435 9.606 12.414 1.00 88.69 102 LEU A CA 1
ATOM 808 C C . LEU A 1 102 ? -17.040 8.209 12.214 1.00 88.69 102 LEU A C 1
ATOM 810 O O . LEU A 1 102 ? -16.750 7.281 12.969 1.00 88.69 102 LEU A O 1
ATOM 814 N N . PRO A 1 103 ? -17.837 8.012 11.151 1.00 91.88 103 PRO A N 1
ATOM 815 C CA . PRO A 1 103 ? -18.233 6.677 10.729 1.00 91.88 103 PRO A CA 1
ATOM 816 C C . PRO A 1 103 ? -17.002 5.812 10.425 1.00 91.88 103 PRO A C 1
ATOM 818 O O . PRO A 1 103 ? -16.053 6.294 9.803 1.00 91.88 103 PRO A O 1
ATOM 821 N N . ARG A 1 104 ? -17.052 4.514 10.764 1.00 87.50 104 ARG A N 1
ATOM 822 C CA . ARG A 1 104 ? -15.962 3.545 10.510 1.00 87.50 104 ARG A CA 1
ATOM 823 C C . ARG A 1 104 ? -15.432 3.619 9.077 1.00 87.50 104 ARG A C 1
ATOM 825 O O . ARG A 1 104 ? -14.231 3.705 8.878 1.00 87.50 104 ARG A O 1
ATOM 832 N N . ILE A 1 105 ? -16.327 3.711 8.093 1.00 90.81 105 ILE A N 1
ATOM 833 C CA . ILE A 1 105 ? -15.943 3.808 6.679 1.00 90.81 105 ILE A CA 1
ATOM 834 C C . ILE A 1 105 ? -15.086 5.045 6.370 1.00 90.81 105 ILE A C 1
ATOM 836 O O . ILE A 1 105 ? -14.174 4.968 5.557 1.00 90.81 105 ILE A O 1
ATOM 840 N N . ALA A 1 106 ? -15.340 6.183 7.024 1.00 93.19 106 ALA A N 1
ATOM 841 C CA . ALA A 1 106 ? -14.537 7.386 6.838 1.00 93.19 106 ALA A CA 1
ATOM 842 C C . ALA A 1 106 ? -13.151 7.220 7.477 1.00 93.19 106 ALA A C 1
ATOM 844 O O . ALA A 1 106 ? -12.155 7.574 6.854 1.00 93.19 106 ALA A O 1
ATOM 845 N N . SER A 1 107 ? -13.087 6.630 8.676 1.00 92.62 1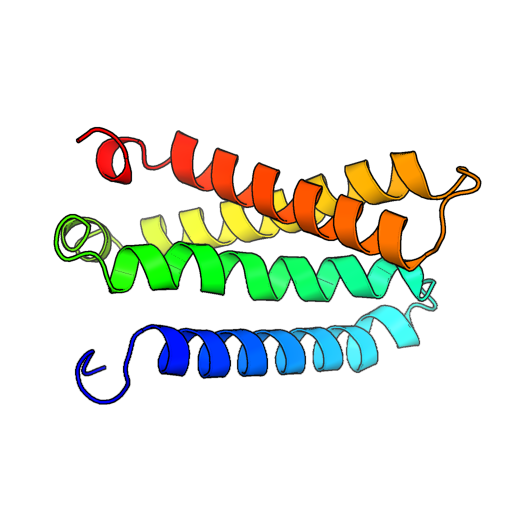07 SER A N 1
ATOM 846 C CA . SER A 1 107 ? -11.825 6.282 9.343 1.00 92.62 107 SER A CA 1
ATOM 847 C C . SER A 1 107 ? -10.982 5.328 8.490 1.00 92.62 107 SER A C 1
ATOM 849 O O . SER A 1 107 ? -9.808 5.596 8.243 1.00 92.62 107 SER A O 1
ATOM 851 N N . ASP A 1 108 ? -11.601 4.277 7.947 1.00 92.94 108 ASP A N 1
ATOM 852 C CA . ASP A 1 108 ? -10.942 3.295 7.084 1.00 92.94 108 ASP A CA 1
ATOM 853 C C . ASP A 1 108 ? -10.395 3.954 5.812 1.00 92.94 108 ASP A C 1
ATOM 855 O O . ASP A 1 108 ? -9.238 3.747 5.456 1.00 92.94 108 ASP A O 1
ATOM 859 N N . LEU A 1 109 ? -11.179 4.814 5.153 1.00 94.50 109 LEU A N 1
ATOM 860 C CA . LEU A 1 109 ? -10.723 5.550 3.969 1.00 94.50 109 LEU A CA 1
ATOM 861 C C . LEU A 1 109 ? -9.562 6.502 4.282 1.00 94.50 109 LEU A C 1
ATOM 863 O O . LEU A 1 109 ? -8.639 6.620 3.475 1.00 94.50 109 LEU A O 1
ATOM 867 N N . ILE A 1 110 ? -9.580 7.161 5.443 1.00 95.56 110 ILE A N 1
ATOM 868 C CA . ILE A 1 110 ? -8.480 8.025 5.888 1.00 95.56 110 ILE A CA 1
ATOM 869 C C . ILE A 1 110 ? -7.231 7.187 6.179 1.00 95.56 110 ILE A C 1
ATOM 871 O O . ILE A 1 110 ? -6.143 7.560 5.743 1.00 95.56 110 ILE A O 1
ATOM 875 N N . ALA A 1 111 ? -7.371 6.033 6.835 1.00 95.19 111 ALA A N 1
ATOM 876 C CA . ALA A 1 111 ? -6.272 5.104 7.084 1.00 95.19 111 ALA A CA 1
ATOM 877 C C . ALA A 1 111 ? -5.673 4.561 5.779 1.00 95.19 111 ALA A C 1
ATOM 879 O O . ALA A 1 111 ? -4.452 4.569 5.600 1.00 95.19 111 ALA A O 1
ATOM 880 N N . MET A 1 112 ? -6.520 4.157 4.829 1.00 95.81 112 MET A N 1
ATOM 881 C CA . MET A 1 112 ? -6.091 3.724 3.500 1.00 95.81 112 MET A CA 1
ATOM 882 C C . MET A 1 112 ? -5.368 4.850 2.755 1.00 95.81 112 MET A C 1
ATOM 884 O O . MET A 1 112 ? -4.289 4.641 2.202 1.00 95.81 112 MET A O 1
ATOM 888 N N . GLY A 1 113 ? -5.929 6.060 2.776 1.00 96.00 113 GLY A N 1
ATOM 889 C CA . GLY A 1 113 ? -5.319 7.237 2.168 1.00 96.00 113 GLY A CA 1
ATOM 890 C C . GLY A 1 113 ? -3.957 7.557 2.781 1.00 96.00 113 GLY A C 1
ATOM 891 O O . GLY A 1 113 ? -2.980 7.694 2.052 1.00 96.00 113 GLY A O 1
ATOM 892 N N . GLY A 1 114 ? -3.866 7.613 4.110 1.00 96.94 114 GLY A N 1
ATOM 893 C CA . GLY A 1 114 ? -2.628 7.904 4.834 1.00 96.94 114 GLY A CA 1
ATOM 894 C C . GLY A 1 114 ? -1.532 6.872 4.574 1.00 96.94 114 GLY A C 1
ATOM 895 O O . GLY A 1 114 ? -0.390 7.243 4.299 1.00 96.94 114 GLY A O 1
ATOM 896 N N . GLY A 1 115 ? -1.882 5.583 4.589 1.00 96.75 115 GLY A N 1
ATOM 897 C CA . GLY A 1 115 ? -0.951 4.505 4.259 1.00 96.75 115 GLY A CA 1
ATOM 898 C C . GLY A 1 115 ? -0.457 4.600 2.820 1.00 96.75 115 GLY A C 1
ATOM 899 O O . GLY A 1 115 ? 0.749 4.662 2.576 1.00 96.75 115 GLY A O 1
ATOM 900 N N . PHE A 1 116 ? -1.376 4.682 1.858 1.00 97.12 116 PHE A N 1
ATOM 901 C CA . PHE A 1 116 ? -0.999 4.807 0.453 1.00 97.12 116 PHE A CA 1
ATOM 902 C C . PHE A 1 116 ? -0.128 6.039 0.198 1.00 97.12 116 PHE A C 1
ATOM 904 O O . PHE A 1 116 ? 0.909 5.915 -0.448 1.00 97.12 116 PHE A O 1
ATOM 911 N N . LEU A 1 117 ? -0.513 7.205 0.724 1.00 97.38 117 LEU A N 1
ATOM 912 C CA . LEU A 1 117 ? 0.226 8.451 0.535 1.00 97.38 117 LEU A CA 1
ATOM 913 C C . LEU A 1 117 ? 1.647 8.345 1.078 1.00 97.38 117 LEU A C 1
ATOM 915 O O . LEU A 1 117 ? 2.580 8.705 0.368 1.00 97.38 117 LEU A O 1
ATOM 919 N N . LEU A 1 118 ? 1.839 7.827 2.294 1.00 97.56 118 LEU A N 1
ATOM 920 C CA . LEU A 1 118 ? 3.181 7.722 2.860 1.00 97.56 118 LEU A CA 1
ATOM 921 C C . LEU A 1 118 ? 4.032 6.680 2.121 1.00 97.56 118 LEU A C 1
ATOM 923 O O . LEU A 1 118 ? 5.189 6.955 1.810 1.00 97.56 118 LEU A O 1
ATOM 927 N N . GLY A 1 119 ? 3.464 5.520 1.776 1.00 96.38 119 GLY A N 1
ATOM 928 C CA . GLY A 1 119 ? 4.149 4.517 0.953 1.00 96.38 119 GLY A CA 1
ATOM 929 C C . GLY A 1 119 ? 4.544 5.061 -0.424 1.00 96.38 119 GLY A C 1
ATOM 930 O O . GLY A 1 119 ? 5.670 4.857 -0.878 1.00 96.38 119 GLY A O 1
ATOM 931 N N . TRP A 1 120 ? 3.650 5.818 -1.059 1.00 96.56 120 TRP A N 1
ATOM 932 C CA . TRP A 1 120 ? 3.903 6.483 -2.332 1.00 96.56 120 TRP A CA 1
ATOM 933 C C . TRP A 1 120 ? 4.974 7.573 -2.219 1.00 96.56 120 TRP A C 1
ATOM 935 O O . TRP A 1 120 ? 5.882 7.608 -3.045 1.00 96.56 120 TRP A O 1
ATOM 945 N N . VAL A 1 121 ? 4.926 8.420 -1.187 1.00 96.56 121 VAL A N 1
ATOM 946 C CA . VAL A 1 121 ? 5.929 9.472 -0.953 1.00 96.56 121 VAL A CA 1
ATOM 947 C C . VAL A 1 121 ? 7.312 8.872 -0.712 1.00 96.56 121 VAL A C 1
ATOM 949 O O . VAL A 1 121 ? 8.284 9.368 -1.274 1.00 96.56 121 VAL A O 1
ATOM 952 N N . LEU A 1 122 ? 7.424 7.795 0.073 1.00 96.38 122 LEU A N 1
ATOM 953 C CA . LEU A 1 122 ? 8.708 7.119 0.288 1.00 96.38 122 LEU A CA 1
ATOM 954 C C . LEU A 1 122 ? 9.254 6.510 -1.006 1.00 96.38 122 LEU A C 1
ATOM 956 O O . LEU A 1 122 ? 10.449 6.623 -1.279 1.00 96.38 122 LEU A O 1
ATOM 960 N N . PHE A 1 123 ? 8.384 5.911 -1.823 1.00 95.75 123 PHE A N 1
ATOM 961 C CA . PHE A 1 123 ? 8.768 5.418 -3.142 1.00 95.75 123 PHE A CA 1
ATOM 962 C C . PHE A 1 123 ? 9.258 6.549 -4.052 1.00 95.75 123 PHE A C 1
ATOM 964 O O . PHE A 1 123 ? 10.326 6.436 -4.652 1.00 95.75 123 PHE A O 1
ATOM 971 N N . TRP A 1 124 ? 8.488 7.636 -4.129 1.00 94.06 124 TRP A N 1
ATOM 972 C CA . TRP A 1 124 ? 8.790 8.822 -4.928 1.00 94.06 124 TRP A CA 1
ATOM 973 C C . TRP A 1 124 ? 10.117 9.458 -4.517 1.00 94.06 124 TRP A C 1
ATOM 975 O O . TRP A 1 124 ? 10.961 9.732 -5.364 1.00 94.06 124 TRP A O 1
ATOM 985 N N . TRP A 1 125 ? 10.333 9.631 -3.212 1.00 94.56 125 TRP A N 1
ATOM 986 C CA . TRP A 1 125 ? 11.552 10.225 -2.671 1.00 94.56 125 TRP A CA 1
ATOM 987 C C . TRP A 1 125 ? 12.801 9.402 -3.000 1.00 94.56 125 TRP A C 1
ATOM 989 O O . TRP A 1 125 ? 13.864 9.963 -3.259 1.00 94.56 125 TRP A O 1
ATOM 999 N N . ARG A 1 126 ? 12.671 8.072 -3.022 1.00 93.88 126 ARG A N 1
ATOM 1000 C CA . ARG A 1 126 ? 13.764 7.151 -3.352 1.00 93.88 126 ARG A CA 1
ATOM 1001 C C . ARG A 1 126 ? 13.986 6.984 -4.859 1.00 93.88 126 ARG A C 1
ATOM 1003 O O . ARG A 1 126 ? 15.088 6.613 -5.256 1.00 93.88 126 ARG A O 1
ATOM 1010 N N . ASN A 1 127 ? 12.969 7.257 -5.680 1.00 92.56 127 ASN A N 1
ATOM 1011 C CA . ASN A 1 127 ? 13.000 7.070 -7.132 1.00 92.56 127 ASN A CA 1
ATOM 1012 C C . ASN A 1 127 ? 12.509 8.328 -7.889 1.00 92.56 127 ASN A C 1
ATOM 1014 O O . ASN A 1 127 ? 11.510 8.259 -8.617 1.00 92.56 127 ASN A O 1
ATOM 1018 N N . PRO A 1 128 ? 13.161 9.496 -7.718 1.00 89.50 128 PRO A N 1
ATOM 1019 C CA . PRO A 1 128 ? 12.708 10.758 -8.308 1.00 89.50 128 PRO A CA 1
ATOM 1020 C C . PRO A 1 128 ? 12.681 10.735 -9.844 1.00 89.50 128 PRO A C 1
ATOM 1022 O O . PRO A 1 128 ? 11.797 11.334 -10.452 1.00 89.50 128 PRO A O 1
ATOM 1025 N N . GLU A 1 129 ? 13.593 10.001 -10.481 1.00 87.50 129 GLU A N 1
ATOM 1026 C CA . GLU A 1 129 ? 13.671 9.824 -11.938 1.00 87.50 129 GLU A CA 1
ATOM 1027 C C . GLU A 1 129 ? 12.403 9.236 -12.573 1.00 87.50 129 GLU A C 1
ATOM 1029 O O . GLU A 1 129 ? 12.113 9.524 -13.731 1.00 87.50 129 GLU A O 1
ATOM 1034 N N . VAL A 1 130 ? 11.609 8.473 -11.811 1.00 85.81 130 VAL A N 1
ATOM 1035 C CA . VAL A 1 130 ? 10.326 7.912 -12.274 1.00 85.81 130 VAL A CA 1
ATOM 1036 C C . VAL A 1 130 ? 9.264 9.013 -12.456 1.00 85.81 130 VAL A C 1
ATOM 1038 O O . VAL A 1 130 ? 8.248 8.798 -13.109 1.00 85.81 130 VAL A O 1
ATOM 1041 N N . TYR A 1 131 ? 9.476 10.206 -11.888 1.00 80.75 131 TYR A N 1
ATOM 1042 C CA . TYR A 1 131 ? 8.485 11.288 -11.848 1.00 80.75 131 TYR A CA 1
ATOM 1043 C C . TYR A 1 131 ? 8.978 12.630 -12.410 1.00 80.75 131 TYR A C 1
ATOM 1045 O O . TYR A 1 131 ? 8.183 13.560 -12.508 1.00 80.75 131 TYR A O 1
ATOM 1053 N N . GLN A 1 132 ? 10.258 12.760 -12.761 1.00 73.88 132 GLN A N 1
ATOM 1054 C CA . GLN A 1 132 ? 10.869 14.011 -13.236 1.00 73.88 132 GLN A CA 1
ATOM 1055 C C . GLN A 1 132 ? 10.845 14.169 -14.768 1.00 73.88 132 GLN A C 1
ATOM 1057 O O . GLN A 1 132 ? 11.860 14.512 -15.369 1.00 73.88 132 GLN A O 1
ATOM 1062 N N . ARG A 1 133 ? 9.699 13.937 -15.413 1.00 58.22 133 ARG A N 1
ATOM 1063 C CA . ARG A 1 133 ? 9.530 14.234 -16.846 1.00 58.22 133 ARG A CA 1
ATOM 1064 C C . ARG A 1 133 ? 8.729 15.505 -17.069 1.00 58.22 133 ARG A C 1
ATOM 1066 O O . ARG A 1 133 ? 7.643 15.619 -16.461 1.00 58.22 133 ARG A O 1
#

pLDDT: mean 91.72, std 6.29, range [58.22, 97.62]

Foldseek 3Di:
DDCPPDDLVVQLVVQLVVQQVQLVVCCVVPVVVVVHDPLCSLLSSLLSNLCSVVVSVLVPPPQNVVVVVDDPVLVVVLNVLLSVLLNVQLVVLLVVPVPPPDDSVVSSVSSSVRSNVRSVVSSCVSCVSSPPD

Secondary structure (DSSP, 8-state):
--GGGS-HHHHHHHHHHHHHHHHHHHIIIIIHHHT--GGGHHHHHHHHHHHHHHHHHHHH-GGGGGGGGS-HHHHHHHHHHHHHHHHHHHHHHHHHHTTSS--HHHHHHHHHHHHHHHHHHHHHHH-GGGT--